Protein 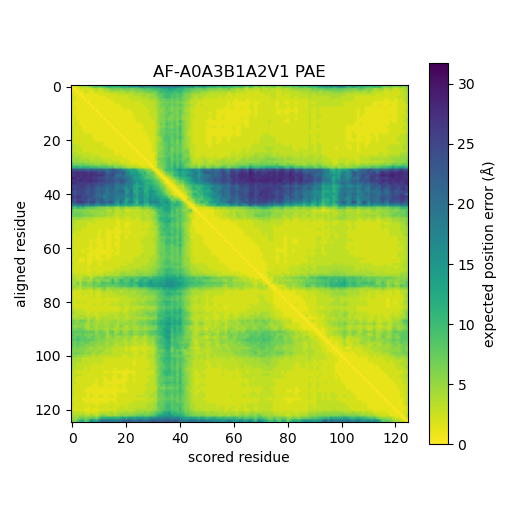AF-A0A3B1A2V1-F1 (afdb_monomer)

Organism: NCBI:txid652676

Sequence (125 aa):
MIDKELFSELVKQNQVLIDKIVLAINESIKANNFDADTPGWKTHSPWENKVLPNLSKTQVNLESANDKLLKGNDEDAGRMSGVVGGIGKDIDDFDMGWMDDISKTDIDSQLDIVVGLADTISRSR

Radius of gyration: 15.96 Å; Cα contacts (8 Å, |Δi|>4): 116; chains: 1; bounding box: 34×22×49 Å

Secondary structure (DSSP, 8-state):
---HHHHHHHHHHHHHHHHHHHHHHHHHHHHT---TTS-TTTTTHHIIIIIHHHHHHHHHHHHHHHHHHHTT--HHHHHHHHHHHHHHHHHTTS--TTS-HHHHHHHHHHHHHHHHHHHHHHHT-

Nearest PDB structures (foldseek):
  1x8z-assembly2_C  TM=4.844E-01  e=2.359E-01  Arabidopsis thaliana
  1x91-assembly1_A  TM=3.977E-01  e=1.052E+00  Arabidopsis thaliana

Structure (mmCIF, N/CA/C/O backbone):
data_AF-A0A3B1A2V1-F1
#
_entry.id   AF-A0A3B1A2V1-F1
#
loop_
_atom_site.group_PDB
_atom_site.id
_atom_site.type_symbol
_atom_site.label_atom_id
_atom_site.label_alt_id
_atom_site.label_comp_id
_atom_site.label_asym_id
_atom_site.label_entity_id
_at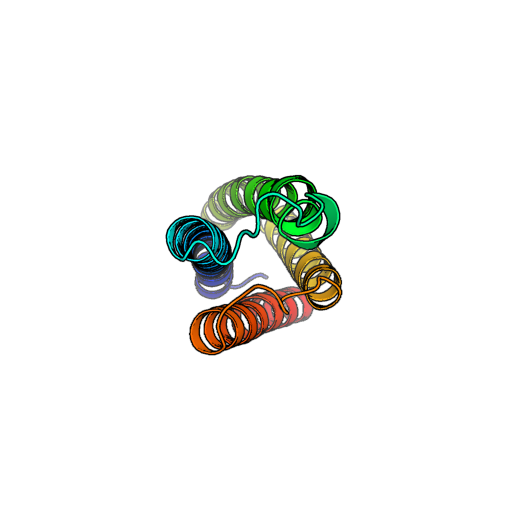om_site.label_seq_id
_atom_site.pdbx_PDB_ins_code
_atom_site.Cartn_x
_atom_site.Cartn_y
_atom_site.Cartn_z
_atom_site.occupancy
_atom_site.B_iso_or_equiv
_atom_site.auth_seq_id
_atom_site.auth_comp_id
_atom_site.auth_asym_id
_atom_site.auth_atom_id
_atom_site.pdbx_PDB_model_num
ATOM 1 N N . MET A 1 1 ? 12.659 -3.484 -19.511 1.00 81.94 1 MET A N 1
ATOM 2 C CA . MET A 1 1 ? 12.462 -2.026 -19.313 1.00 81.94 1 MET A CA 1
ATOM 3 C C . MET A 1 1 ? 11.106 -1.850 -18.670 1.00 81.94 1 MET A C 1
ATOM 5 O O . MET A 1 1 ? 10.140 -2.398 -19.185 1.00 81.94 1 MET A O 1
ATOM 9 N N . ILE A 1 2 ? 11.050 -1.154 -17.539 1.00 88.56 2 ILE A N 1
ATOM 10 C CA . ILE A 1 2 ? 9.821 -1.027 -16.746 1.00 88.56 2 ILE A CA 1
ATOM 11 C C . ILE A 1 2 ? 8.842 -0.059 -17.412 1.00 88.56 2 ILE A C 1
ATOM 13 O O . ILE A 1 2 ? 9.236 1.016 -17.869 1.00 88.56 2 ILE A O 1
ATOM 17 N N . ASP A 1 3 ? 7.566 -0.442 -17.438 1.00 92.25 3 ASP A N 1
ATOM 18 C CA . ASP A 1 3 ? 6.472 0.410 -17.894 1.00 92.25 3 ASP A CA 1
ATOM 19 C C . ASP A 1 3 ? 6.241 1.565 -16.901 1.00 92.25 3 ASP A C 1
ATOM 21 O O . ASP A 1 3 ? 5.995 1.355 -15.709 1.00 92.25 3 ASP A O 1
ATOM 25 N N . LYS A 1 4 ? 6.350 2.801 -17.402 1.00 93.44 4 LYS A N 1
ATOM 26 C CA . LYS A 1 4 ? 6.255 4.025 -16.594 1.00 93.44 4 LYS A CA 1
ATOM 27 C C . LYS A 1 4 ? 4.839 4.299 -16.099 1.00 93.44 4 LYS A C 1
ATOM 29 O O . LYS A 1 4 ? 4.678 4.828 -14.998 1.00 93.44 4 LYS A O 1
ATOM 34 N N . GLU A 1 5 ? 3.833 3.972 -16.905 1.00 95.00 5 GLU A N 1
ATOM 35 C CA . GLU A 1 5 ? 2.430 4.168 -16.545 1.00 95.00 5 GLU A CA 1
ATOM 36 C C . GLU A 1 5 ? 2.042 3.165 -15.467 1.00 95.00 5 GLU A C 1
ATOM 38 O O . GLU A 1 5 ? 1.499 3.556 -14.434 1.00 95.00 5 GLU A O 1
ATOM 43 N N . LEU A 1 6 ? 2.437 1.903 -15.646 1.00 95.12 6 LEU A N 1
ATOM 44 C CA . LEU A 1 6 ? 2.180 0.849 -14.671 1.00 95.12 6 LEU A CA 1
ATOM 45 C C . LEU A 1 6 ? 2.870 1.127 -13.328 1.00 95.12 6 LEU A C 1
ATOM 47 O O . LEU A 1 6 ? 2.263 0.960 -12.272 1.00 95.12 6 LEU A O 1
ATOM 51 N N . PHE A 1 7 ? 4.122 1.597 -13.347 1.00 96.44 7 PHE A N 1
ATOM 52 C CA . PHE A 1 7 ? 4.830 1.954 -12.115 1.00 96.44 7 PHE A CA 1
ATOM 53 C C . PHE A 1 7 ? 4.223 3.186 -11.429 1.00 96.44 7 PHE A C 1
ATOM 55 O O . PHE A 1 7 ? 4.077 3.200 -10.208 1.00 96.44 7 PHE A O 1
ATOM 62 N N . SER A 1 8 ? 3.809 4.202 -12.196 1.00 96.94 8 SER A N 1
ATOM 63 C CA . SER A 1 8 ? 3.078 5.351 -11.642 1.00 96.94 8 SER A CA 1
ATOM 64 C C . SER A 1 8 ? 1.749 4.931 -11.016 1.00 96.94 8 SER A C 1
ATOM 66 O O . SER A 1 8 ? 1.341 5.496 -10.003 1.00 96.94 8 SER A O 1
ATOM 68 N N . GLU A 1 9 ? 1.079 3.936 -11.595 1.00 97.81 9 GLU A N 1
ATOM 69 C CA . GLU A 1 9 ? -0.148 3.382 -11.036 1.00 97.81 9 GLU A CA 1
ATOM 70 C C . GLU A 1 9 ? 0.111 2.648 -9.718 1.00 97.81 9 GLU A C 1
ATOM 72 O O . GLU A 1 9 ? -0.603 2.888 -8.748 1.00 97.81 9 GLU A O 1
ATOM 77 N N . LEU A 1 10 ? 1.188 1.860 -9.621 1.00 97.19 10 LEU A N 1
ATOM 78 C CA . LEU A 1 10 ? 1.608 1.246 -8.356 1.00 97.19 10 LEU A CA 1
ATOM 79 C C . LEU A 1 10 ? 1.795 2.295 -7.245 1.00 97.19 10 LEU A C 1
ATOM 81 O O . LEU A 1 10 ? 1.319 2.093 -6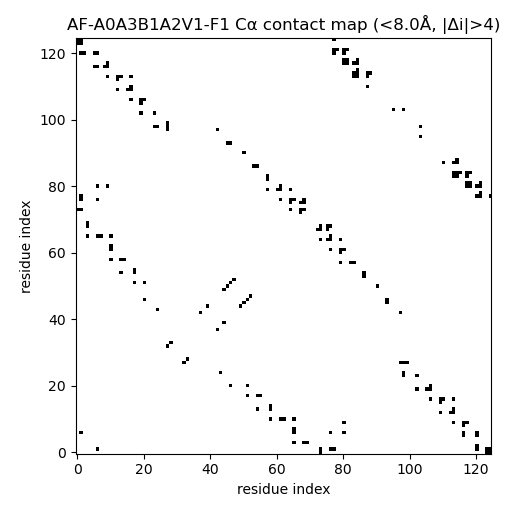.129 1.00 97.19 10 LEU A O 1
ATOM 85 N N . VAL A 1 11 ? 2.445 3.426 -7.550 1.00 97.75 11 VAL A N 1
ATOM 86 C CA . VAL A 1 11 ? 2.648 4.522 -6.582 1.00 97.75 11 VAL A CA 1
ATOM 87 C C . VAL A 1 11 ? 1.315 5.078 -6.075 1.00 97.75 11 VAL A C 1
ATOM 89 O O . VAL A 1 11 ? 1.158 5.314 -4.878 1.00 97.75 11 VAL A O 1
ATOM 92 N N . LYS A 1 12 ? 0.337 5.272 -6.964 1.00 98.19 12 LYS A N 1
ATOM 93 C CA . LYS A 1 12 ? -0.991 5.775 -6.581 1.00 98.19 12 LYS A CA 1
ATOM 94 C C . LYS A 1 12 ? -1.758 4.760 -5.745 1.00 98.19 12 LYS A C 1
ATOM 96 O O . LYS A 1 12 ? -2.303 5.114 -4.706 1.00 98.19 12 LYS A O 1
ATOM 101 N N . GLN A 1 13 ? -1.795 3.505 -6.184 1.00 97.81 13 GLN A N 1
ATOM 102 C CA . GLN A 1 13 ? -2.570 2.464 -5.513 1.00 97.81 13 GLN A CA 1
ATOM 103 C C . GLN A 1 13 ? -1.995 2.127 -4.129 1.00 97.81 13 GLN A C 1
ATOM 105 O O . GLN A 1 13 ? -2.759 1.828 -3.212 1.00 97.81 13 GLN A O 1
ATOM 110 N N . ASN A 1 14 ? -0.677 2.252 -3.937 1.00 97.19 14 ASN A N 1
ATOM 111 C CA . ASN A 1 14 ? -0.061 2.137 -2.616 1.00 97.19 14 ASN A CA 1
ATOM 112 C C . ASN A 1 14 ? -0.482 3.283 -1.672 1.00 97.19 14 ASN A C 1
ATOM 114 O O . ASN A 1 14 ? -0.753 3.030 -0.501 1.00 97.19 14 ASN A O 1
ATOM 118 N N . GLN A 1 15 ? -0.620 4.520 -2.169 1.00 98.00 15 GLN A N 1
ATOM 119 C CA . GLN A 1 15 ? -1.174 5.622 -1.370 1.00 98.00 15 GLN A CA 1
ATOM 120 C C . GLN A 1 15 ? -2.643 5.375 -0.994 1.00 98.00 15 GLN A C 1
ATOM 122 O O . GLN A 1 15 ? -3.020 5.568 0.158 1.00 98.00 15 GLN A O 1
ATOM 127 N N . VAL A 1 16 ? -3.459 4.878 -1.929 1.00 97.88 16 VAL A N 1
ATOM 128 C CA . VAL A 1 16 ? -4.867 4.537 -1.653 1.00 97.88 16 VAL A CA 1
ATOM 129 C C . VAL A 1 16 ? -4.980 3.464 -0.564 1.00 97.88 16 VAL A C 1
ATOM 131 O O . VAL A 1 16 ? -5.851 3.562 0.300 1.00 97.88 16 VAL A O 1
ATOM 134 N N . LEU A 1 17 ? -4.091 2.464 -0.565 1.00 96.00 17 LEU A N 1
ATOM 135 C CA . LEU A 1 17 ? -4.027 1.453 0.496 1.00 96.00 17 LEU A CA 1
ATOM 136 C C . LEU A 1 17 ? -3.757 2.085 1.867 1.00 96.00 17 LEU A C 1
ATOM 138 O O . LEU A 1 17 ? -4.464 1.784 2.828 1.00 96.00 17 LEU A O 1
ATOM 142 N N . ILE A 1 18 ? -2.771 2.985 1.951 1.00 96.12 18 ILE A N 1
ATOM 143 C CA . ILE A 1 18 ? -2.458 3.726 3.183 1.00 96.12 18 ILE A CA 1
ATOM 144 C C . ILE A 1 18 ? -3.696 4.481 3.676 1.00 96.12 18 ILE A C 1
ATOM 146 O O . ILE A 1 18 ? -4.069 4.351 4.843 1.00 96.12 18 ILE A O 1
ATOM 150 N N . ASP A 1 19 ? -4.355 5.224 2.788 1.00 96.88 19 ASP A N 1
ATOM 151 C CA . ASP A 1 19 ? -5.507 6.054 3.141 1.00 96.88 19 ASP A CA 1
ATOM 152 C C . ASP A 1 19 ? -6.688 5.211 3.649 1.00 96.88 19 ASP A C 1
ATOM 154 O O . ASP A 1 19 ? -7.328 5.579 4.636 1.00 96.88 19 ASP A O 1
ATOM 158 N N . LYS A 1 20 ? -6.947 4.048 3.031 1.00 94.31 20 LYS A N 1
ATOM 159 C CA . LYS A 1 20 ? -7.987 3.102 3.473 1.00 94.31 20 LYS A CA 1
ATOM 160 C C . LYS A 1 20 ? -7.705 2.538 4.864 1.00 94.31 20 LYS A C 1
ATOM 162 O O . LYS A 1 20 ? -8.606 2.521 5.699 1.00 94.31 20 LYS A O 1
ATOM 167 N N . ILE A 1 21 ? -6.462 2.136 5.143 1.00 92.12 21 ILE A N 1
ATOM 168 C CA . ILE A 1 21 ? -6.064 1.638 6.471 1.00 92.12 21 ILE A CA 1
ATOM 169 C C . ILE A 1 21 ? -6.234 2.736 7.528 1.00 92.12 21 ILE A C 1
ATOM 171 O O . ILE A 1 21 ? -6.804 2.491 8.590 1.00 92.12 21 ILE A O 1
ATOM 175 N N . VAL A 1 22 ? -5.783 3.960 7.238 1.00 92.75 22 VAL A N 1
ATOM 176 C CA . VAL A 1 22 ? -5.938 5.106 8.150 1.00 92.75 22 VAL A CA 1
ATOM 177 C C . VAL A 1 22 ? -7.414 5.412 8.407 1.00 92.75 22 VAL A C 1
ATOM 179 O O . VAL A 1 22 ? -7.798 5.686 9.545 1.00 92.75 22 VAL A O 1
ATOM 182 N N . LEU A 1 23 ? -8.258 5.362 7.374 1.00 92.44 23 LEU A N 1
ATOM 183 C CA . LEU A 1 23 ? -9.695 5.565 7.525 1.00 92.44 23 LEU A CA 1
ATOM 184 C C . LEU A 1 23 ? -10.324 4.488 8.420 1.00 92.44 23 LEU A C 1
ATOM 186 O O . LEU A 1 23 ? -11.040 4.845 9.352 1.00 92.44 23 LEU A O 1
ATOM 190 N N . ALA A 1 24 ? -10.009 3.210 8.194 1.00 89.25 24 ALA A N 1
ATOM 191 C CA . ALA A 1 24 ? -10.521 2.100 8.998 1.00 89.25 24 ALA A CA 1
ATOM 192 C C . ALA A 1 24 ? -10.146 2.241 10.483 1.00 89.25 24 ALA A C 1
ATOM 194 O O . ALA A 1 24 ? -11.000 2.090 11.357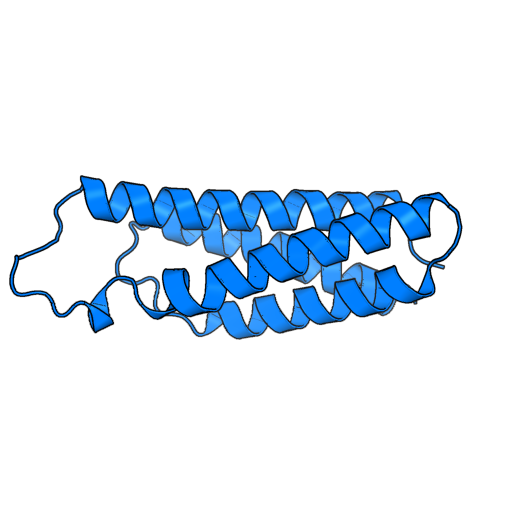 1.00 89.25 24 ALA A O 1
ATOM 195 N N . ILE A 1 25 ? -8.891 2.609 10.774 1.00 86.56 25 ILE A N 1
ATOM 196 C CA . ILE A 1 25 ? -8.429 2.906 12.140 1.00 86.56 25 ILE A CA 1
ATOM 197 C C . ILE A 1 25 ? -9.263 4.035 12.759 1.00 86.56 25 ILE A C 1
ATOM 199 O O . ILE A 1 25 ? -9.774 3.903 13.870 1.00 86.56 25 ILE A O 1
ATOM 203 N N . ASN A 1 26 ? -9.454 5.137 12.032 1.00 86.62 26 ASN A N 1
ATOM 204 C CA . ASN A 1 26 ? -10.214 6.281 12.533 1.00 86.62 26 ASN A CA 1
ATOM 205 C C . ASN A 1 26 ? -11.693 5.953 12.787 1.00 86.62 26 ASN A C 1
ATOM 207 O O . ASN A 1 26 ? -12.258 6.429 13.772 1.00 86.62 26 ASN A O 1
ATOM 211 N N . GLU A 1 27 ? -12.334 5.172 11.916 1.00 85.44 27 GLU A N 1
ATOM 212 C CA . GLU A 1 27 ? -13.731 4.764 12.098 1.00 85.44 27 GLU A CA 1
ATOM 213 C C . GLU A 1 27 ? -13.892 3.777 13.257 1.00 85.44 27 GLU A C 1
ATOM 215 O O . GLU A 1 27 ? -14.801 3.949 14.069 1.00 85.44 27 GLU A O 1
ATOM 220 N N . SER A 1 28 ? -12.959 2.833 13.418 1.00 81.00 28 SER A N 1
ATOM 221 C CA . SER A 1 28 ? -12.883 1.967 14.602 1.00 81.00 28 SER A CA 1
ATOM 222 C C . SER A 1 28 ? -12.847 2.801 15.886 1.00 81.00 28 SER A C 1
ATOM 224 O O . SER A 1 28 ? -13.709 2.630 16.753 1.00 81.00 28 SER A O 1
ATOM 226 N N . ILE A 1 29 ? -11.934 3.782 15.966 1.00 79.25 29 ILE A N 1
ATOM 227 C CA . ILE A 1 29 ? -11.802 4.713 17.102 1.00 79.25 29 ILE A CA 1
ATOM 228 C C . ILE A 1 29 ? -13.120 5.450 17.386 1.00 79.25 29 ILE A C 1
ATOM 230 O O . ILE A 1 29 ? -13.546 5.524 18.539 1.00 79.25 29 ILE A O 1
ATOM 234 N N . LYS A 1 30 ? -13.790 5.984 16.356 1.00 81.12 30 LYS A N 1
ATOM 235 C CA . LYS A 1 30 ? -15.060 6.718 16.516 1.00 81.12 30 LYS A CA 1
ATOM 236 C C . LYS A 1 30 ? -16.215 5.831 16.966 1.00 81.12 30 LYS A C 1
ATOM 238 O O . LYS A 1 30 ? -17.067 6.294 17.725 1.00 81.12 30 LYS A O 1
ATOM 243 N N . ALA A 1 31 ? -16.270 4.590 16.485 1.00 75.19 31 ALA A N 1
ATOM 244 C CA . ALA A 1 31 ? -17.373 3.672 16.745 1.00 75.19 31 ALA A CA 1
ATOM 245 C C . ALA A 1 31 ? -17.458 3.224 18.212 1.00 75.19 31 ALA A C 1
ATOM 247 O O . ALA A 1 31 ? -18.462 2.630 18.598 1.00 75.19 31 ALA A O 1
ATOM 248 N N . ASN A 1 32 ? -16.460 3.536 19.051 1.00 63.88 32 ASN A N 1
ATOM 249 C CA . ASN A 1 32 ? -16.485 3.238 20.483 1.00 63.88 32 ASN A CA 1
ATOM 250 C C . ASN A 1 32 ? -16.797 1.757 20.793 1.00 63.88 32 ASN A C 1
ATOM 252 O O . ASN A 1 32 ? -17.342 1.444 21.848 1.00 63.88 32 ASN A O 1
ATOM 256 N N . ASN A 1 33 ? -16.342 0.817 19.954 1.00 53.62 33 ASN A N 1
ATOM 257 C CA . ASN A 1 33 ? -16.204 -0.603 20.330 1.00 53.62 33 ASN A CA 1
ATOM 258 C C . ASN A 1 33 ? -15.063 -0.827 21.349 1.00 53.62 33 ASN A C 1
ATOM 260 O O . ASN A 1 33 ? -14.489 -1.909 21.455 1.00 53.62 33 ASN A O 1
ATOM 264 N N . PHE A 1 34 ? -14.715 0.215 22.100 1.00 53.06 34 PHE A N 1
ATOM 265 C CA . PHE A 1 34 ? -13.692 0.215 23.120 1.00 53.06 34 PHE A CA 1
ATOM 266 C C . PHE A 1 34 ? -14.395 0.189 24.460 1.00 53.06 34 PHE A C 1
ATOM 268 O O . PHE A 1 34 ? -14.661 1.222 25.074 1.00 53.06 34 PHE A O 1
ATOM 275 N N . ASP A 1 35 ? -14.664 -1.023 24.931 1.00 50.28 35 ASP A N 1
ATOM 276 C CA . ASP A 1 35 ? -14.699 -1.212 26.370 1.00 50.28 35 ASP A CA 1
ATOM 277 C C . ASP A 1 35 ? -13.356 -0.699 26.900 1.00 50.28 35 ASP A C 1
ATOM 279 O O . ASP A 1 35 ? -12.303 -1.080 26.372 1.00 50.28 35 ASP A O 1
ATOM 283 N N . ALA A 1 36 ? -13.376 0.178 27.904 1.00 52.53 36 ALA A N 1
ATOM 284 C CA . ALA A 1 36 ? -12.173 0.773 28.496 1.00 52.53 36 ALA A CA 1
ATOM 285 C C . ALA A 1 36 ? -11.168 -0.282 29.017 1.00 52.53 36 ALA A C 1
ATOM 287 O O . ALA A 1 36 ? -10.011 0.040 29.284 1.00 52.53 36 ALA A O 1
ATOM 288 N N . ASP A 1 37 ? -11.602 -1.543 29.096 1.00 54.84 37 ASP A N 1
ATOM 289 C CA . ASP A 1 37 ? -10.837 -2.723 29.489 1.00 54.84 37 ASP A CA 1
ATOM 290 C C . ASP A 1 37 ? -10.231 -3.516 28.313 1.00 54.84 37 ASP A C 1
ATOM 292 O O . ASP A 1 37 ? -9.552 -4.522 28.536 1.00 54.84 37 ASP A O 1
ATOM 296 N N . THR A 1 38 ? -10.435 -3.102 27.056 1.00 54.88 38 THR A N 1
ATOM 297 C CA . THR A 1 38 ? -9.859 -3.804 25.898 1.00 54.88 38 THR A CA 1
ATOM 298 C C . THR A 1 38 ? -8.357 -3.513 25.816 1.00 54.88 38 THR A C 1
ATOM 300 O O . THR A 1 38 ? -7.965 -2.368 25.585 1.00 54.88 38 THR A O 1
ATOM 303 N N . PRO A 1 39 ? -7.473 -4.518 25.975 1.00 53.25 39 PRO A N 1
ATOM 304 C CA . PRO A 1 39 ? -6.035 -4.284 25.981 1.00 53.25 39 PRO A CA 1
ATOM 305 C C . PRO A 1 39 ? -5.560 -3.669 24.657 1.00 53.25 39 PRO A C 1
ATOM 307 O O . PRO A 1 39 ? -5.872 -4.201 23.596 1.00 53.25 39 PRO A O 1
ATOM 310 N N . GLY A 1 40 ? -4.737 -2.616 24.694 1.00 50.25 40 GLY A N 1
ATOM 311 C CA . GLY A 1 40 ? -4.265 -1.903 23.488 1.00 50.25 40 GLY A CA 1
ATOM 312 C C . GLY A 1 40 ? -3.474 -2.749 22.470 1.00 50.25 40 GLY A C 1
ATOM 313 O O . GLY A 1 40 ? -3.287 -2.342 21.323 1.00 50.25 40 GLY A O 1
ATOM 314 N N . TRP A 1 41 ? -3.045 -3.958 22.854 1.00 49.81 41 TRP A N 1
ATOM 315 C CA . TRP A 1 41 ? -2.452 -4.936 21.935 1.00 49.81 41 TRP A CA 1
ATOM 316 C C . TRP A 1 41 ? -3.485 -5.643 21.045 1.00 49.81 41 TRP A C 1
ATOM 318 O O . TRP A 1 41 ? -3.102 -6.167 20.004 1.00 49.81 41 TRP A O 1
ATOM 328 N N . LYS A 1 42 ? -4.772 -5.655 21.429 1.00 52.06 42 LYS A N 1
ATOM 329 C CA . LYS A 1 42 ? -5.857 -6.305 20.676 1.00 52.06 42 LYS A CA 1
ATOM 330 C C . LYS A 1 42 ? -6.424 -5.467 19.542 1.00 52.06 42 LYS A C 1
ATOM 332 O O . LYS A 1 42 ? -7.131 -6.023 18.715 1.00 52.06 42 LYS A O 1
ATOM 337 N N . THR A 1 43 ? -6.183 -4.160 19.523 1.00 55.00 43 THR A N 1
ATOM 338 C CA . THR A 1 43 ? -6.973 -3.296 18.646 1.00 55.00 43 THR A CA 1
ATOM 339 C C . THR A 1 43 ? -6.145 -2.560 17.590 1.00 55.00 43 THR A C 1
ATOM 341 O O . THR A 1 43 ? -6.642 -2.426 16.485 1.00 55.00 43 THR A O 1
ATOM 344 N N . HIS A 1 44 ? -4.904 -2.112 17.837 1.00 60.88 44 HIS A N 1
ATOM 345 C CA . HIS A 1 44 ? -4.274 -1.170 16.878 1.00 60.88 44 HIS A CA 1
ATOM 346 C C . HIS A 1 44 ? -2.748 -1.268 16.725 1.00 60.88 44 HIS A C 1
ATOM 348 O O . HIS A 1 44 ? -2.174 -0.720 15.784 1.00 60.88 44 HIS A O 1
ATOM 354 N N . SER A 1 45 ? -2.054 -1.993 17.609 1.00 64.19 45 SER A N 1
ATOM 355 C CA . SER A 1 45 ? -0.594 -1.864 17.694 1.00 64.19 45 SER A CA 1
ATOM 356 C C . SER A 1 45 ? 0.170 -2.244 16.411 1.00 64.19 45 SER A C 1
ATOM 358 O O . SER A 1 45 ? 1.096 -1.511 16.063 1.00 64.19 45 SER A O 1
ATOM 360 N N . PRO A 1 46 ? -0.159 -3.326 15.680 1.00 76.69 46 PRO A N 1
ATOM 361 C CA . PRO A 1 46 ? 0.613 -3.692 14.495 1.00 76.69 46 PRO A CA 1
ATOM 362 C C . PRO A 1 46 ? 0.375 -2.753 13.306 1.00 76.69 46 PRO A C 1
ATOM 364 O O . PRO A 1 46 ? 1.335 -2.356 12.648 1.00 76.69 46 PRO A O 1
ATOM 367 N N . TRP A 1 47 ? -0.873 -2.351 13.052 1.00 84.44 47 TRP A N 1
ATOM 368 C CA . TRP A 1 47 ? -1.198 -1.484 11.917 1.00 84.44 47 TRP A CA 1
ATOM 369 C C . TRP A 1 47 ? -0.612 -0.082 12.085 1.00 84.44 47 TRP A C 1
ATOM 371 O O . TRP A 1 47 ? 0.051 0.415 11.177 1.00 84.44 47 TRP A O 1
ATOM 381 N N . GLU A 1 48 ? -0.755 0.513 13.269 1.00 82.44 48 GLU A N 1
ATOM 382 C CA . GLU A 1 48 ? -0.239 1.855 13.556 1.00 82.44 48 GLU A CA 1
ATOM 383 C C . GLU A 1 48 ? 1.284 1.894 13.713 1.00 82.44 48 GLU A C 1
ATOM 385 O O . GLU A 1 48 ? 1.930 2.816 13.220 1.00 82.44 48 GLU A O 1
ATOM 390 N N . ASN A 1 49 ? 1.883 0.898 14.379 1.00 82.94 49 ASN A N 1
ATOM 391 C CA . ASN A 1 49 ? 3.306 0.958 14.738 1.00 82.94 49 ASN A CA 1
ATOM 392 C C . ASN A 1 49 ? 4.225 0.181 13.791 1.00 82.94 49 ASN A C 1
ATOM 394 O O . ASN A 1 49 ? 5.441 0.374 13.838 1.00 82.94 49 ASN A O 1
ATOM 398 N N . LYS A 1 50 ? 3.686 -0.705 12.946 1.00 84.62 50 LYS A N 1
ATOM 399 C CA . LYS A 1 50 ? 4.481 -1.523 12.016 1.00 84.62 50 LYS A CA 1
ATOM 400 C C . LYS A 1 50 ? 4.039 -1.336 10.568 1.00 84.62 50 LYS A C 1
ATOM 40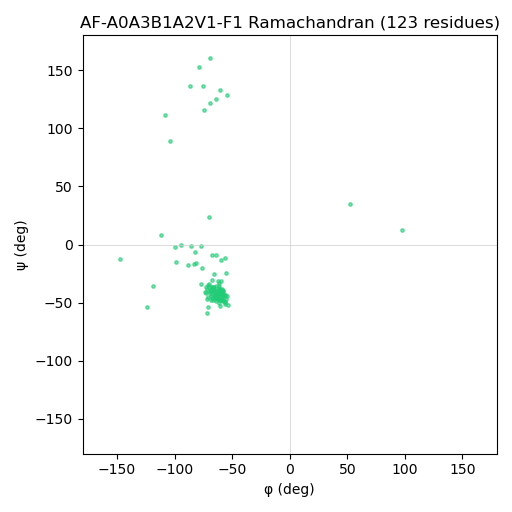2 O O . LYS A 1 50 ? 4.880 -1.000 9.737 1.00 84.62 50 LYS A O 1
ATOM 407 N N . VAL A 1 51 ? 2.756 -1.514 10.254 1.00 89.00 51 VAL A N 1
ATOM 408 C CA . VAL A 1 51 ? 2.287 -1.510 8.856 1.00 89.00 51 VAL A CA 1
ATOM 409 C C . VAL A 1 51 ? 2.316 -0.121 8.240 1.00 89.00 51 VAL A C 1
ATOM 411 O O . VAL A 1 51 ? 3.020 0.086 7.254 1.00 89.00 51 VAL A O 1
ATOM 414 N N . LEU A 1 52 ? 1.603 0.842 8.826 1.00 91.75 52 LEU A N 1
ATOM 415 C CA . LEU A 1 52 ? 1.517 2.203 8.299 1.00 91.75 52 LEU A CA 1
ATOM 416 C C . LEU A 1 52 ? 2.891 2.873 8.160 1.00 91.75 52 LEU A C 1
ATOM 418 O O . LEU A 1 52 ? 3.147 3.450 7.100 1.00 91.75 52 LEU A O 1
ATOM 422 N N . PRO A 1 53 ? 3.821 2.766 9.133 1.00 92.75 53 PRO A N 1
ATOM 423 C CA . PRO A 1 53 ? 5.170 3.295 8.960 1.00 92.75 53 PRO A CA 1
ATOM 424 C C . PRO A 1 53 ? 5.923 2.646 7.792 1.00 92.75 53 PRO A C 1
ATOM 426 O O . PRO A 1 53 ? 6.594 3.345 7.030 1.00 92.75 53 PRO A O 1
ATOM 429 N N . ASN A 1 54 ? 5.797 1.326 7.613 1.00 93.00 54 ASN A N 1
ATOM 430 C CA . ASN A 1 54 ? 6.453 0.609 6.518 1.00 93.00 54 ASN A CA 1
ATOM 431 C C . ASN A 1 54 ? 5.866 0.977 5.153 1.00 93.00 54 ASN A C 1
ATOM 433 O O . ASN A 1 54 ? 6.628 1.246 4.220 1.00 93.00 54 ASN A O 1
ATOM 437 N N . LEU A 1 55 ? 4.538 1.040 5.036 1.00 94.62 55 LEU A N 1
ATOM 438 C CA . LEU A 1 55 ? 3.860 1.469 3.814 1.00 94.62 55 LEU A CA 1
ATOM 439 C C . LEU A 1 55 ? 4.199 2.920 3.470 1.00 94.62 55 LEU A C 1
ATOM 441 O O . LEU A 1 55 ? 4.548 3.204 2.328 1.00 94.62 55 LEU A O 1
ATOM 445 N N . SER A 1 56 ? 4.204 3.818 4.457 1.00 96.12 56 SER A N 1
ATOM 446 C CA . SER A 1 56 ? 4.528 5.238 4.253 1.00 96.12 56 SER A CA 1
ATOM 447 C C . SER A 1 56 ? 5.980 5.431 3.817 1.00 96.12 56 SER A C 1
ATOM 449 O O . SER A 1 56 ? 6.270 6.163 2.873 1.00 96.12 56 SER A O 1
ATOM 451 N N . LYS A 1 57 ? 6.924 4.723 4.451 1.00 96.44 57 LYS A N 1
ATOM 452 C CA . LYS A 1 57 ? 8.327 4.716 4.011 1.00 96.44 57 LYS A CA 1
ATOM 453 C C . LYS A 1 57 ? 8.460 4.180 2.585 1.00 96.44 57 LYS A C 1
ATOM 455 O O . LYS A 1 57 ? 9.270 4.679 1.805 1.00 96.44 57 LYS A O 1
ATOM 460 N N . THR A 1 58 ? 7.687 3.154 2.248 1.00 95.62 58 THR A N 1
ATOM 461 C CA . THR A 1 58 ? 7.691 2.554 0.912 1.00 95.62 58 THR A CA 1
ATOM 462 C C . THR A 1 58 ? 7.107 3.500 -0.128 1.00 95.62 58 THR A C 1
ATOM 464 O O . THR A 1 58 ? 7.699 3.623 -1.195 1.00 95.62 58 THR A O 1
ATOM 467 N N . GLN A 1 59 ? 6.051 4.242 0.208 1.00 97.50 59 GLN A N 1
ATOM 468 C CA . GLN A 1 59 ? 5.462 5.281 -0.634 1.00 97.50 59 GLN A CA 1
ATOM 469 C C . GLN A 1 59 ? 6.491 6.340 -1.036 1.00 97.50 59 GLN A C 1
ATOM 471 O O . GLN A 1 59 ? 6.699 6.579 -2.222 1.00 97.50 59 GLN A O 1
ATOM 476 N N . VAL A 1 60 ? 7.219 6.900 -0.067 1.00 97.50 60 VAL A N 1
ATOM 477 C CA . VAL A 1 60 ? 8.266 7.902 -0.340 1.00 97.50 60 VAL A CA 1
ATOM 478 C C . VAL A 1 60 ? 9.342 7.347 -1.282 1.00 97.50 60 VAL A C 1
ATOM 480 O O . VAL A 1 60 ? 9.817 8.024 -2.196 1.00 97.50 60 VAL A O 1
ATOM 483 N N . ASN A 1 61 ? 9.730 6.085 -1.089 1.00 96.69 61 ASN A N 1
ATOM 484 C CA . ASN A 1 61 ? 10.713 5.437 -1.952 1.00 96.69 61 ASN A CA 1
ATOM 485 C C . ASN A 1 61 ? 10.164 5.146 -3.360 1.00 96.69 61 ASN A C 1
ATOM 487 O O . ASN A 1 61 ? 10.913 5.260 -4.330 1.00 96.69 61 ASN A O 1
ATOM 491 N N . LEU A 1 62 ? 8.884 4.779 -3.481 1.00 96.44 62 LEU A N 1
ATOM 492 C CA . LEU A 1 62 ? 8.196 4.591 -4.760 1.00 96.44 62 LEU A CA 1
ATOM 493 C C . LEU A 1 62 ? 8.134 5.898 -5.548 1.00 96.44 62 LEU A C 1
ATOM 495 O O . LEU A 1 62 ? 8.493 5.906 -6.721 1.00 96.44 62 LEU A O 1
ATOM 499 N N . GLU A 1 63 ? 7.752 7.001 -4.908 1.00 97.38 63 GLU A N 1
ATOM 500 C CA . GLU A 1 63 ? 7.717 8.332 -5.525 1.00 97.38 63 GLU A CA 1
ATOM 501 C C . GLU A 1 63 ? 9.102 8.735 -6.041 1.00 97.38 63 GLU A C 1
ATOM 503 O O . GLU A 1 63 ? 9.260 9.094 -7.209 1.00 97.38 63 GLU A O 1
ATOM 508 N N . SER A 1 64 ? 10.140 8.557 -5.216 1.00 96.62 64 SER A N 1
ATOM 509 C CA . SER A 1 64 ? 11.523 8.824 -5.624 1.00 96.62 64 SER A CA 1
ATOM 510 C C 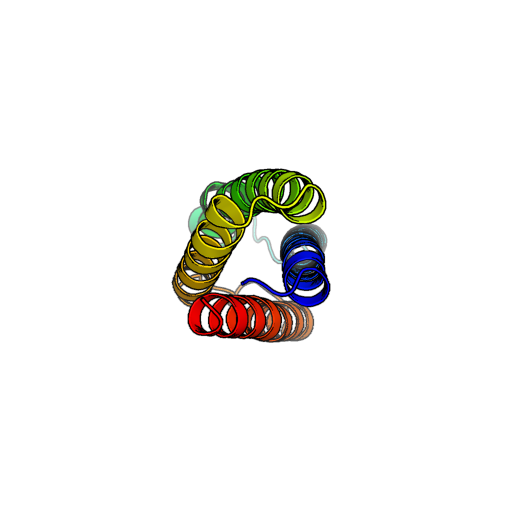. SER A 1 64 ? 11.981 7.941 -6.794 1.00 96.62 64 SER A C 1
ATOM 512 O O . SER A 1 64 ? 12.670 8.411 -7.706 1.00 96.62 64 SER A O 1
ATOM 514 N N . ALA A 1 65 ? 11.609 6.659 -6.791 1.00 95.31 65 ALA A N 1
ATOM 515 C CA . ALA A 1 65 ? 11.905 5.746 -7.889 1.00 95.31 65 ALA A CA 1
ATOM 516 C C . ALA A 1 65 ? 11.136 6.121 -9.166 1.00 95.31 65 ALA A C 1
ATOM 518 O O . ALA A 1 65 ? 11.701 6.028 -10.256 1.00 95.31 65 ALA A O 1
ATOM 519 N N . ASN A 1 66 ? 9.896 6.601 -9.043 1.00 96.31 66 ASN A N 1
ATOM 520 C CA . ASN A 1 66 ? 9.084 7.034 -10.175 1.00 96.31 66 ASN A CA 1
ATOM 521 C C . ASN A 1 66 ? 9.712 8.259 -10.844 1.00 96.31 66 ASN A C 1
ATOM 523 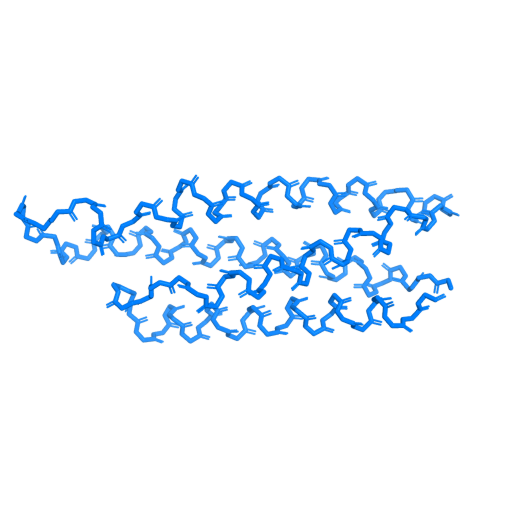O O . ASN A 1 66 ? 9.897 8.278 -12.058 1.00 96.31 66 ASN A O 1
ATOM 527 N N . ASP A 1 67 ? 10.163 9.236 -10.057 1.00 95.19 67 ASP A N 1
ATOM 528 C CA . ASP A 1 67 ? 10.865 10.415 -10.573 1.00 95.19 67 ASP A CA 1
ATOM 529 C C . ASP A 1 67 ? 12.126 10.052 -11.369 1.00 95.19 67 ASP A C 1
ATOM 531 O O . ASP A 1 67 ? 12.429 10.665 -12.400 1.00 95.19 67 ASP A O 1
ATOM 535 N N . LYS A 1 68 ? 12.884 9.053 -10.904 1.00 93.31 68 LYS A N 1
ATOM 536 C CA . LYS A 1 68 ? 14.066 8.535 -11.612 1.00 93.31 68 LYS A CA 1
ATOM 537 C C . LYS A 1 68 ? 13.682 7.791 -12.889 1.00 93.31 68 LYS A C 1
ATOM 539 O O . LYS A 1 68 ? 14.304 8.019 -13.929 1.00 93.31 68 LYS A O 1
ATOM 544 N N . LEU A 1 69 ? 12.630 6.976 -12.837 1.00 92.81 69 LEU A N 1
ATOM 545 C CA . LEU A 1 69 ? 12.106 6.239 -13.984 1.00 92.81 69 LEU A CA 1
ATOM 546 C C . LEU A 1 69 ? 11.607 7.182 -15.084 1.00 92.81 69 LEU A C 1
ATOM 548 O O . LEU A 1 69 ? 11.921 6.997 -16.264 1.00 92.81 69 LEU A O 1
ATOM 552 N N . LEU A 1 70 ? 10.900 8.251 -14.714 1.00 92.19 70 LEU A N 1
ATOM 553 C CA . LEU A 1 70 ? 10.458 9.287 -15.647 1.00 92.19 70 LEU A CA 1
ATOM 554 C C . LEU A 1 70 ? 11.650 9.942 -16.360 1.00 92.19 70 LEU A C 1
ATOM 556 O O . LEU A 1 70 ? 11.589 10.136 -17.576 1.00 92.19 70 LEU A O 1
ATOM 560 N N . LYS A 1 71 ? 12.766 10.150 -15.647 1.00 92.88 71 LYS A N 1
ATOM 561 C CA . LYS A 1 71 ? 14.049 10.653 -16.180 1.00 92.88 71 LYS A CA 1
ATOM 562 C C . LYS A 1 71 ? 14.874 9.609 -16.952 1.00 92.88 71 LYS A C 1
ATOM 564 O O . LYS A 1 71 ? 15.929 9.956 -17.474 1.00 92.88 71 LYS A O 1
ATOM 569 N N . GLY A 1 72 ? 14.400 8.365 -17.059 1.00 89.00 72 GLY A N 1
ATOM 570 C CA . GLY A 1 72 ? 15.021 7.304 -17.859 1.00 89.00 72 GLY A CA 1
ATOM 571 C C . GLY A 1 72 ? 15.923 6.332 -17.094 1.00 89.00 72 GLY A C 1
ATOM 572 O O . GLY A 1 72 ? 16.645 5.579 -17.737 1.00 89.00 72 GLY A O 1
ATOM 573 N N . ASN A 1 73 ? 15.896 6.327 -15.757 1.00 87.31 73 ASN A N 1
ATOM 574 C CA . ASN A 1 73 ? 16.615 5.354 -14.927 1.00 87.31 73 ASN A CA 1
ATOM 575 C C . ASN A 1 73 ? 15.631 4.369 -14.269 1.00 87.31 73 ASN A C 1
ATOM 577 O O . ASN A 1 73 ? 14.872 4.761 -13.384 1.00 87.31 73 ASN A O 1
ATOM 581 N N . ASP A 1 74 ? 15.654 3.099 -14.681 1.00 84.94 74 ASP A N 1
ATOM 582 C CA . ASP A 1 74 ? 14.697 2.065 -14.264 1.00 84.94 74 ASP A CA 1
ATOM 583 C C . ASP A 1 74 ? 15.197 1.121 -13.152 1.00 84.94 74 ASP A C 1
ATOM 585 O O . ASP A 1 74 ? 14.444 0.271 -12.664 1.00 84.94 74 ASP A O 1
ATOM 589 N N . GLU A 1 75 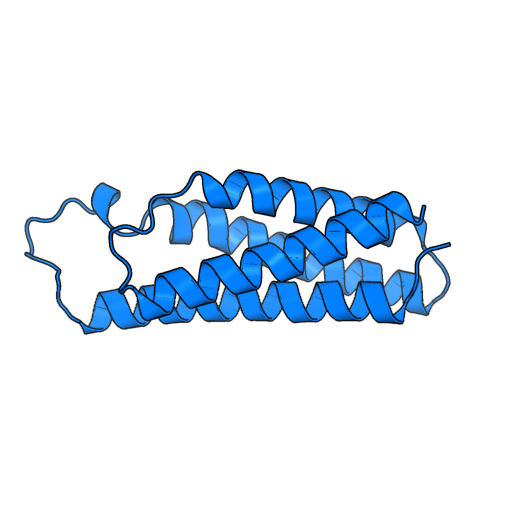? 16.441 1.277 -12.694 1.00 80.81 75 GLU A N 1
ATOM 590 C CA . GLU A 1 75 ? 17.077 0.326 -11.776 1.00 80.81 75 GLU A CA 1
ATOM 591 C C . GLU A 1 75 ? 16.405 0.308 -10.387 1.00 80.81 75 GLU A C 1
ATOM 593 O O . GLU A 1 75 ? 16.200 -0.752 -9.784 1.00 80.81 75 GLU A O 1
ATOM 598 N N . ASP A 1 76 ? 15.978 1.477 -9.904 1.00 88.69 76 ASP A N 1
ATOM 599 C CA . ASP A 1 76 ? 15.309 1.616 -8.608 1.00 88.69 76 ASP A CA 1
ATOM 600 C C . ASP A 1 76 ? 13.838 1.166 -8.644 1.00 88.69 76 ASP A C 1
ATOM 602 O O . ASP A 1 76 ? 13.351 0.587 -7.669 1.00 88.69 76 ASP A O 1
ATOM 606 N N . ALA A 1 77 ? 13.135 1.369 -9.764 1.00 89.31 77 ALA A N 1
ATOM 607 C CA . ALA A 1 77 ? 11.707 1.067 -9.886 1.00 89.31 77 ALA A CA 1
ATOM 608 C C . ALA A 1 77 ? 11.418 -0.435 -9.723 1.00 89.31 77 ALA A C 1
ATOM 610 O O . ALA A 1 77 ? 10.523 -0.843 -8.977 1.00 89.31 77 ALA A O 1
ATOM 611 N N . GLY A 1 78 ? 12.235 -1.294 -10.335 1.00 89.44 78 GLY A N 1
ATOM 612 C CA . GLY A 1 78 ? 12.022 -2.739 -10.234 1.00 89.44 78 GLY A CA 1
ATOM 613 C C . GLY A 1 78 ? 12.323 -3.284 -8.841 1.00 89.44 78 GLY A C 1
ATOM 614 O O . GLY A 1 78 ? 11.638 -4.192 -8.373 1.00 89.44 78 GLY A O 1
ATOM 615 N N . ARG A 1 79 ? 13.311 -2.700 -8.144 1.00 91.62 79 ARG A N 1
ATOM 616 C CA . ARG A 1 79 ? 13.591 -3.041 -6.743 1.00 91.62 79 ARG A CA 1
ATOM 617 C C . ARG A 1 79 ? 12.418 -2.635 -5.854 1.00 91.62 79 ARG A C 1
ATOM 619 O O . ARG A 1 79 ? 11.993 -3.434 -5.027 1.00 91.62 79 ARG A O 1
ATOM 626 N N . MET A 1 80 ? 11.897 -1.420 -6.031 1.00 94.25 80 MET A N 1
ATOM 627 C CA . MET A 1 80 ? 10.795 -0.922 -5.208 1.00 94.25 80 MET A CA 1
ATOM 628 C C . MET A 1 80 ? 9.501 -1.705 -5.413 1.00 94.25 80 MET A C 1
ATOM 630 O O . MET A 1 80 ? 8.820 -1.986 -4.433 1.00 94.25 80 MET A O 1
ATOM 634 N N . SER A 1 81 ? 9.219 -2.143 -6.640 1.00 92.06 81 SER A N 1
ATOM 635 C CA . SER A 1 81 ? 8.078 -3.028 -6.915 1.00 92.06 81 SER A CA 1
ATOM 636 C C . SER A 1 81 ? 8.172 -4.326 -6.105 1.00 92.06 81 SER A C 1
ATOM 638 O O . SER A 1 81 ? 7.220 -4.702 -5.430 1.00 92.06 81 SER A O 1
ATOM 640 N N . GLY A 1 82 ? 9.352 -4.956 -6.060 1.00 90.69 82 GLY A N 1
ATOM 641 C CA . GLY A 1 82 ? 9.563 -6.166 -5.257 1.00 90.69 82 GLY A CA 1
ATOM 642 C C . GLY A 1 82 ? 9.408 -5.942 -3.747 1.00 90.69 82 GLY A C 1
ATOM 643 O O . GLY A 1 82 ? 8.882 -6.807 -3.051 1.00 90.69 82 GLY A O 1
ATOM 644 N N . VAL A 1 83 ? 9.820 -4.775 -3.235 1.00 93.25 83 VAL A N 1
ATOM 645 C CA . VAL A 1 83 ? 9.616 -4.402 -1.822 1.00 93.25 83 VAL A CA 1
ATOM 646 C C . VAL A 1 83 ? 8.127 -4.279 -1.500 1.00 93.25 83 VAL A C 1
ATOM 648 O O . VAL A 1 83 ? 7.686 -4.829 -0.496 1.00 93.25 83 VAL A O 1
ATOM 651 N N . VAL A 1 84 ? 7.352 -3.609 -2.357 1.00 93.19 84 VAL A N 1
ATOM 652 C CA . VAL A 1 84 ? 5.898 -3.467 -2.183 1.00 93.19 84 VAL A CA 1
ATOM 653 C C . VAL A 1 84 ? 5.205 -4.825 -2.187 1.00 93.19 84 VAL A C 1
ATOM 655 O O . VAL A 1 84 ? 4.435 -5.108 -1.276 1.00 93.19 84 VAL A O 1
ATOM 658 N N . GLY A 1 85 ? 5.521 -5.692 -3.155 1.00 88.94 85 GLY A N 1
ATOM 659 C CA . GLY A 1 85 ? 4.952 -7.042 -3.210 1.00 88.94 85 GLY A CA 1
ATOM 660 C C . GLY A 1 85 ? 5.309 -7.896 -1.986 1.00 88.94 85 GLY A C 1
ATOM 661 O O . GLY A 1 85 ? 4.500 -8.704 -1.541 1.00 88.94 85 GLY A O 1
ATOM 662 N N . GLY A 1 86 ? 6.499 -7.700 -1.406 1.00 88.44 86 GLY A N 1
ATOM 663 C CA . GLY A 1 86 ? 6.886 -8.324 -0.137 1.00 88.44 86 GLY A CA 1
ATOM 664 C C . GLY A 1 86 ? 6.068 -7.811 1.048 1.00 88.44 86 GLY A C 1
ATOM 665 O O . GLY A 1 86 ? 5.529 -8.611 1.803 1.00 88.44 86 GLY A O 1
ATOM 666 N N . ILE A 1 87 ? 5.917 -6.488 1.168 1.00 88.25 87 ILE A N 1
ATOM 667 C CA . ILE A 1 87 ? 5.104 -5.874 2.227 1.00 88.25 87 ILE A CA 1
ATOM 668 C C . ILE A 1 87 ? 3.647 -6.314 2.120 1.00 88.25 87 ILE A C 1
ATOM 670 O O . ILE A 1 87 ? 3.035 -6.571 3.146 1.00 88.25 87 ILE A O 1
ATOM 674 N N . GLY A 1 88 ? 3.099 -6.440 0.910 1.00 84.50 88 GLY A N 1
ATOM 675 C CA . GLY A 1 88 ? 1.724 -6.896 0.739 1.00 84.50 88 GLY A CA 1
ATOM 676 C C . GLY A 1 88 ? 1.477 -8.285 1.336 1.00 84.50 88 GLY A C 1
ATOM 677 O O . GLY A 1 88 ? 0.499 -8.474 2.046 1.00 84.50 88 GLY A O 1
ATOM 678 N N . LYS A 1 89 ? 2.425 -9.216 1.168 1.00 79.12 89 LYS A N 1
ATOM 679 C CA . LYS A 1 89 ? 2.365 -10.545 1.805 1.00 79.12 89 LYS A CA 1
ATOM 680 C C . LYS A 1 89 ? 2.474 -10.474 3.323 1.00 79.12 89 LYS A C 1
ATOM 682 O O . LYS A 1 89 ? 1.782 -11.204 4.015 1.00 79.12 89 LYS A O 1
ATOM 687 N N . ASP A 1 90 ? 3.339 -9.601 3.837 1.00 84.62 90 ASP A N 1
ATOM 688 C CA . ASP A 1 90 ? 3.446 -9.383 5.282 1.00 84.62 90 ASP A CA 1
ATOM 689 C C . ASP A 1 90 ? 2.159 -8.764 5.853 1.00 84.62 90 ASP A C 1
ATOM 691 O O . ASP A 1 90 ? 1.896 -8.901 7.047 1.00 84.62 90 ASP A O 1
ATOM 695 N N . ILE A 1 91 ? 1.386 -8.044 5.028 1.00 86.12 91 ILE A N 1
ATOM 696 C CA . ILE A 1 91 ? 0.141 -7.401 5.440 1.00 86.12 91 ILE A CA 1
ATOM 697 C C . ILE A 1 91 ? -0.982 -8.418 5.673 1.00 86.12 91 ILE A C 1
ATOM 699 O O . ILE A 1 91 ? -1.717 -8.272 6.651 1.00 86.12 91 ILE A O 1
ATOM 703 N N . ASP A 1 92 ? -1.070 -9.458 4.840 1.00 76.94 92 ASP A N 1
ATOM 704 C CA . ASP A 1 92 ? -2.066 -10.537 4.967 1.00 76.94 92 ASP A CA 1
ATOM 705 C C . ASP A 1 92 ? -2.042 -11.224 6.349 1.00 76.94 92 ASP A C 1
ATOM 707 O O . ASP A 1 92 ? -3.048 -11.776 6.796 1.00 76.94 92 ASP A O 1
ATOM 711 N N . ASP A 1 93 ? -0.907 -11.168 7.053 1.00 79.81 93 ASP A N 1
ATOM 712 C CA . ASP A 1 93 ? -0.720 -11.778 8.373 1.00 79.81 93 ASP A CA 1
ATOM 713 C C . ASP A 1 93 ? -1.256 -10.925 9.543 1.00 79.81 93 ASP A C 1
ATOM 715 O O . ASP A 1 93 ? -1.231 -11.372 10.698 1.00 79.81 93 ASP A O 1
ATOM 719 N N . PHE A 1 94 ? -1.715 -9.688 9.309 1.00 80.56 94 PHE A N 1
ATOM 720 C CA . PHE A 1 94 ? -2.243 -8.848 10.388 1.00 80.56 94 PHE A CA 1
ATOM 721 C C . PHE A 1 94 ? -3.729 -9.088 10.649 1.00 80.56 94 PHE A C 1
ATOM 723 O O . PHE A 1 94 ? -4.561 -9.117 9.748 1.00 80.56 94 PHE A O 1
ATOM 730 N N . ASP A 1 95 ? -4.079 -9.171 11.933 1.00 78.38 95 ASP A N 1
ATOM 731 C CA . ASP A 1 95 ? -5.469 -9.296 12.362 1.00 78.38 95 ASP A CA 1
ATOM 732 C C . ASP A 1 95 ? -6.284 -8.041 11.989 1.00 78.38 95 ASP A C 1
ATOM 734 O O . ASP A 1 95 ? -5.935 -6.907 12.349 1.00 78.38 95 ASP A O 1
ATOM 738 N N . MET A 1 96 ? -7.381 -8.268 11.263 1.00 82.38 96 MET A N 1
ATOM 739 C CA . MET A 1 96 ? -8.374 -7.273 10.843 1.00 82.38 96 MET A CA 1
ATOM 740 C C . MET A 1 96 ? -9.730 -7.479 11.532 1.00 82.38 96 MET A C 1
ATOM 742 O O . MET A 1 96 ? -10.698 -6.815 11.183 1.00 82.38 96 MET A O 1
ATOM 746 N N . GLY A 1 97 ? -9.833 -8.377 12.519 1.00 81.12 97 GLY A N 1
ATOM 747 C CA . GLY A 1 97 ? -11.091 -8.694 13.209 1.00 81.12 97 GLY A CA 1
ATOM 748 C C . GLY A 1 97 ? -11.705 -7.541 14.013 1.00 81.12 97 GLY A C 1
ATOM 749 O O . GLY A 1 97 ? -12.831 -7.659 14.487 1.00 81.12 97 GLY A O 1
ATOM 750 N N . TRP A 1 98 ? -10.975 -6.437 14.178 1.00 79.81 98 TRP A N 1
ATOM 751 C CA . TRP A 1 98 ? -11.458 -5.196 14.784 1.00 79.81 98 TRP A CA 1
ATOM 752 C C . TRP A 1 98 ? -12.105 -4.238 13.769 1.00 79.81 98 TRP A C 1
ATOM 754 O O . TRP A 1 98 ? -12.813 -3.320 14.181 1.00 79.81 98 TRP A O 1
ATOM 764 N N . MET A 1 99 ? -11.861 -4.427 12.467 1.00 85.44 99 MET A N 1
ATOM 765 C CA . MET A 1 99 ? -12.473 -3.636 11.399 1.00 85.44 99 MET A CA 1
ATOM 766 C C . MET A 1 99 ? -13.901 -4.115 11.134 1.00 85.44 99 MET A C 1
ATOM 768 O O . MET A 1 99 ? -14.222 -5.289 11.324 1.00 85.44 99 MET A O 1
ATOM 772 N N . ASP A 1 100 ? -14.757 -3.220 10.646 1.00 85.88 100 ASP A N 1
ATOM 773 C CA . ASP A 1 100 ? -16.026 -3.635 10.055 1.00 85.88 100 ASP A CA 1
ATOM 774 C C . ASP A 1 100 ? -15.805 -4.370 8.714 1.00 85.88 100 ASP A C 1
ATOM 776 O O . ASP A 1 100 ? -14.762 -4.233 8.066 1.00 85.88 100 ASP A O 1
ATOM 780 N N . ASP A 1 101 ? -16.806 -5.143 8.286 1.00 89.06 101 ASP A N 1
ATOM 781 C CA . ASP A 1 101 ? -16.724 -5.969 7.074 1.00 89.06 101 ASP A CA 1
ATOM 782 C C . ASP A 1 101 ? -16.463 -5.152 5.796 1.00 89.06 101 ASP A C 1
ATOM 784 O O . ASP A 1 101 ? -15.817 -5.652 4.870 1.00 89.06 101 ASP A O 1
ATOM 788 N N . ILE A 1 102 ? -16.947 -3.904 5.731 1.00 90.75 102 ILE A N 1
ATOM 789 C CA . ILE A 1 102 ? -16.759 -3.025 4.570 1.00 90.75 102 ILE A CA 1
ATOM 790 C C . ILE A 1 102 ? -15.299 -2.586 4.522 1.00 90.75 102 ILE A C 1
ATOM 792 O O . ILE A 1 102 ? -14.636 -2.809 3.512 1.00 90.75 102 ILE A O 1
ATOM 796 N N . SER A 1 103 ? -14.783 -2.031 5.620 1.00 91.31 103 SER A N 1
ATOM 797 C CA . SER A 1 103 ? -13.392 -1.588 5.752 1.00 91.31 103 SER A CA 1
ATOM 798 C C . SER A 1 103 ? -12.409 -2.719 5.458 1.00 91.31 103 SER A C 1
ATOM 800 O O . SER A 1 103 ? -11.448 -2.526 4.712 1.00 91.31 103 SER A O 1
ATOM 802 N N . LYS A 1 104 ? -12.681 -3.918 5.985 1.00 90.38 104 LYS A N 1
ATOM 803 C CA . LYS A 1 104 ? -11.875 -5.109 5.714 1.00 90.38 104 LYS A CA 1
ATOM 804 C C . LYS A 1 104 ? -11.864 -5.459 4.224 1.00 90.38 104 LYS A C 1
ATOM 806 O O . LYS A 1 104 ? -10.796 -5.573 3.633 1.00 90.38 104 LYS A O 1
ATOM 811 N N . THR A 1 105 ? -13.041 -5.582 3.608 1.00 93.62 105 THR A N 1
ATOM 812 C CA . THR A 1 105 ? -13.166 -5.919 2.177 1.00 93.62 105 THR A CA 1
ATOM 813 C C . THR A 1 105 ? -12.464 -4.887 1.294 1.00 93.62 105 THR A C 1
ATOM 815 O O . THR A 1 105 ? -11.825 -5.234 0.298 1.00 93.62 105 THR A O 1
ATOM 818 N N . ASP A 1 106 ? -12.569 -3.613 1.665 1.00 94.25 106 ASP A N 1
ATOM 819 C CA . ASP A 1 106 ? -11.948 -2.499 0.962 1.00 94.25 106 ASP A CA 1
ATOM 820 C C . ASP A 1 106 ? -10.419 -2.541 1.020 1.00 94.25 106 ASP A C 1
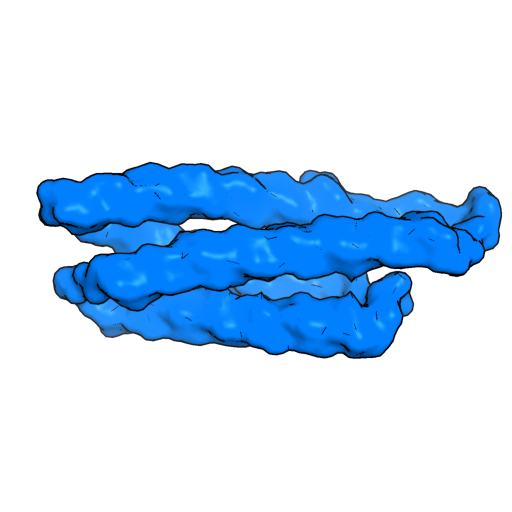ATOM 822 O O . ASP A 1 106 ? -9.772 -2.212 0.023 1.00 94.25 106 ASP A O 1
ATOM 826 N N . ILE A 1 107 ? -9.852 -2.907 2.171 1.00 93.19 107 ILE A N 1
ATOM 827 C CA . ILE A 1 107 ? -8.405 -3.052 2.360 1.00 93.19 107 ILE A CA 1
ATOM 828 C C . ILE A 1 107 ? -7.898 -4.293 1.625 1.00 93.19 107 ILE A C 1
ATOM 830 O O . ILE A 1 107 ? -6.947 -4.157 0.860 1.00 93.19 107 ILE A O 1
ATOM 834 N N . ASP A 1 108 ? -8.565 -5.443 1.767 1.00 92.81 108 ASP A N 1
ATOM 835 C CA . ASP A 1 108 ? -8.212 -6.689 1.067 1.00 92.81 108 ASP A CA 1
ATOM 836 C C . ASP A 1 108 ? -8.191 -6.477 -0.456 1.00 92.81 108 ASP A C 1
ATOM 838 O O . ASP A 1 108 ? -7.197 -6.750 -1.129 1.00 92.81 108 ASP A O 1
ATOM 842 N N . SER A 1 109 ? -9.252 -5.879 -1.006 1.00 94.75 109 SER A N 1
ATOM 843 C CA . SER A 1 109 ? -9.341 -5.604 -2.448 1.00 94.75 109 SER A CA 1
ATOM 844 C C . SER A 1 109 ? -8.230 -4.666 -2.926 1.00 94.75 109 SER A C 1
ATOM 846 O O . SER A 1 109 ? -7.705 -4.810 -4.031 1.00 94.75 109 SER A O 1
ATOM 848 N N . GLN A 1 110 ? -7.871 -3.675 -2.108 1.00 95.75 110 GLN A N 1
ATOM 849 C CA . GLN A 1 110 ? -6.815 -2.731 -2.449 1.00 95.75 110 GLN A CA 1
ATOM 850 C C . GLN A 1 110 ? -5.424 -3.373 -2.362 1.00 95.75 110 GLN A C 1
ATOM 852 O O . GLN A 1 110 ? -4.550 -3.066 -3.178 1.00 95.75 110 GLN A O 1
ATOM 857 N N . LEU A 1 111 ? -5.220 -4.265 -1.397 1.00 94.50 111 LEU A N 1
ATOM 858 C CA . LEU A 1 111 ? -3.992 -5.028 -1.233 1.00 94.50 111 LEU A CA 1
ATOM 859 C C . LEU A 1 111 ? -3.735 -5.922 -2.450 1.00 94.50 111 LEU A C 1
ATOM 861 O O . LEU A 1 111 ? -2.641 -5.872 -3.016 1.00 94.50 111 LEU A O 1
ATOM 865 N N . ASP A 1 112 ? -4.764 -6.631 -2.922 1.00 94.75 112 ASP A N 1
ATOM 866 C CA . ASP A 1 112 ? -4.710 -7.451 -4.136 1.00 94.75 112 ASP A CA 1
ATOM 867 C C . ASP A 1 112 ? -4.279 -6.639 -5.366 1.00 94.75 112 ASP A C 1
ATOM 869 O O . ASP A 1 112 ? -3.431 -7.077 -6.151 1.00 94.75 112 ASP A O 1
ATOM 873 N N . ILE A 1 113 ? -4.819 -5.425 -5.526 1.00 95.88 113 ILE A N 1
ATOM 874 C CA . ILE A 1 113 ? -4.445 -4.518 -6.622 1.00 95.88 113 ILE A CA 1
ATOM 875 C C . ILE A 1 113 ? -2.960 -4.154 -6.528 1.00 95.88 113 ILE A C 1
ATOM 877 O O . ILE A 1 113 ? -2.226 -4.270 -7.514 1.00 95.88 113 ILE A O 1
ATOM 881 N N . VAL A 1 114 ? -2.503 -3.718 -5.352 1.00 95.56 114 VAL A N 1
ATOM 882 C CA . VAL A 1 114 ? -1.116 -3.284 -5.134 1.00 95.56 114 VAL A CA 1
ATOM 883 C C . VAL A 1 114 ? -0.133 -4.434 -5.365 1.00 95.56 114 VAL A C 1
ATOM 885 O O . VAL A 1 114 ? 0.855 -4.261 -6.084 1.00 95.56 114 VAL A O 1
ATOM 888 N N . VAL A 1 115 ? -0.415 -5.617 -4.814 1.00 94.81 115 VAL A N 1
ATOM 889 C CA . VAL A 1 115 ? 0.416 -6.816 -4.991 1.00 94.81 115 VAL A CA 1
ATOM 890 C C . VAL A 1 115 ? 0.420 -7.265 -6.449 1.00 94.81 115 VAL A C 1
ATOM 892 O O . VAL A 1 115 ? 1.489 -7.531 -6.998 1.00 94.81 115 VAL A O 1
ATOM 895 N N . GLY A 1 116 ? -0.736 -7.289 -7.115 1.00 94.88 116 GLY A N 1
ATOM 896 C CA . GLY A 1 116 ? -0.842 -7.674 -8.523 1.00 94.88 116 GLY A CA 1
ATOM 897 C C . GLY A 1 116 ? -0.054 -6.752 -9.460 1.00 94.88 116 GLY A C 1
ATOM 898 O O . GLY A 1 116 ? 0.644 -7.226 -10.366 1.00 94.88 116 GLY A O 1
ATOM 899 N N . LEU A 1 117 ? -0.104 -5.438 -9.221 1.00 95.75 117 LEU A N 1
ATOM 900 C CA . LEU A 1 117 ? 0.698 -4.455 -9.955 1.00 95.75 117 LEU A CA 1
ATOM 901 C C . LEU A 1 117 ? 2.196 -4.663 -9.711 1.00 95.75 117 LEU A C 1
ATOM 903 O O . LEU A 1 117 ? 2.970 -4.738 -10.669 1.00 95.75 117 LEU A O 1
ATOM 907 N N . ALA A 1 118 ? 2.601 -4.803 -8.446 1.00 94.50 118 ALA A N 1
ATOM 908 C CA . ALA A 1 118 ? 3.988 -5.042 -8.062 1.00 94.50 118 ALA A CA 1
ATOM 909 C C . ALA A 1 118 ? 4.558 -6.306 -8.729 1.00 94.50 118 ALA A C 1
ATOM 911 O O . ALA A 1 118 ? 5.619 -6.248 -9.356 1.00 94.50 118 ALA A O 1
ATOM 912 N N . ASP A 1 119 ? 3.824 -7.419 -8.672 1.00 93.25 119 ASP A N 1
ATOM 913 C CA . ASP A 1 119 ? 4.197 -8.688 -9.299 1.00 93.25 119 ASP A CA 1
ATOM 914 C C . ASP A 1 119 ? 4.331 -8.562 -10.821 1.00 93.25 119 ASP A C 1
ATOM 916 O O . ASP A 1 119 ? 5.288 -9.074 -11.412 1.00 93.25 119 ASP A O 1
ATOM 920 N N . THR A 1 120 ? 3.398 -7.858 -11.467 1.00 93.94 120 THR A N 1
ATOM 921 C CA . THR A 1 120 ? 3.436 -7.623 -12.917 1.00 93.94 120 THR A CA 1
ATOM 922 C C . THR A 1 120 ? 4.692 -6.845 -13.305 1.00 93.94 120 THR A C 1
ATOM 924 O O . THR A 1 120 ? 5.416 -7.253 -14.217 1.00 93.94 120 THR A O 1
ATOM 927 N N . ILE A 1 121 ? 5.016 -5.770 -12.580 1.00 92.62 121 ILE A N 1
ATOM 928 C CA . ILE A 1 121 ? 6.215 -4.962 -12.839 1.00 92.62 121 ILE A CA 1
ATOM 929 C C . ILE A 1 121 ? 7.487 -5.780 -12.596 1.00 92.62 121 ILE A C 1
ATOM 931 O O . ILE A 1 121 ? 8.402 -5.758 -13.421 1.00 92.62 121 ILE A O 1
ATOM 935 N N . SER A 1 122 ? 7.547 -6.540 -11.500 1.00 86.94 122 SER A N 1
ATOM 936 C CA . SER A 1 122 ? 8.706 -7.374 -11.173 1.00 86.94 122 SER A CA 1
ATOM 937 C C . SER A 1 122 ? 8.973 -8.468 -12.210 1.00 86.94 122 SER A C 1
ATOM 939 O O . SER A 1 122 ? 10.136 -8.791 -12.440 1.00 86.94 122 SER A O 1
ATOM 941 N N . ARG A 1 123 ? 7.938 -9.004 -12.871 1.00 85.38 123 ARG A N 1
ATOM 942 C CA . ARG A 1 123 ? 8.075 -9.985 -13.969 1.00 85.38 123 ARG A CA 1
ATOM 943 C C . ARG A 1 123 ? 8.399 -9.359 -15.327 1.00 85.38 123 ARG A C 1
ATOM 945 O O . ARG A 1 123 ? 8.809 -10.073 -16.233 1.00 85.38 123 ARG A O 1
ATOM 952 N N . SER A 1 124 ? 8.206 -8.049 -15.468 1.00 79.50 124 SER A N 1
ATOM 953 C CA . SER A 1 124 ? 8.475 -7.285 -16.699 1.00 79.50 124 SER A CA 1
ATOM 954 C C . SER A 1 124 ? 9.934 -6.812 -16.821 1.00 79.50 124 SER A C 1
ATOM 956 O O . SER A 1 124 ? 10.292 -6.122 -17.782 1.00 79.50 124 SER A O 1
ATOM 958 N N . ARG A 1 125 ? 10.761 -7.122 -15.818 1.00 64.19 125 ARG A N 1
ATOM 959 C CA . ARG A 1 125 ? 12.194 -6.821 -15.776 1.00 64.19 125 ARG A CA 1
ATOM 960 C C . ARG A 1 125 ? 12.990 -7.752 -16.679 1.00 64.19 125 ARG A C 1
ATOM 962 O O . ARG A 1 125 ? 13.818 -7.198 -17.436 1.00 64.19 125 ARG A O 1
#

Foldseek 3Di:
DFDLVLLVVLLVLLVVLLVLLVVQLVVLVVVCPDPVPDDPVPAPCCCVPPLNVLSVVLSVQSVVQSVVVVVPDNPSSLVSLVSQLVSLVVVVPDDPVSGDPVSVVSNVVSSCVSNVSSVVRNVVD

pLDDT: mean 86.34, std 12.8, range [49.81, 98.19]

Solvent-accessible surface area (backbone atoms only — not comparable to full-atom values): 6906 Å² total; per-residue (Å²): 103,73,59,66,66,62,52,51,46,39,46,51,42,49,50,53,42,52,52,48,52,55,46,40,53,53,50,44,63,70,68,59,84,62,58,94,82,62,57,68,81,78,70,50,49,60,53,67,71,48,46,50,54,50,51,52,57,48,48,58,51,36,52,56,19,46,59,38,36,76,74,71,44,53,77,54,40,46,54,46,24,48,50,50,33,50,51,42,61,62,50,74,75,55,89,56,86,73,48,54,74,65,54,44,51,54,45,53,57,37,45,52,51,35,30,52,46,15,51,52,50,48,72,48,98

Mean predicted aligned error: 5.49 Å